Protein AF-Q2NKS6-F1 (afdb_monomer)

Radius of gyration: 13.0 Å; Cα contacts (8 Å, |Δi|>4): 87; chains: 1; bounding box: 34×20×34 Å

Structure (mmCIF, N/CA/C/O backbone):
data_AF-Q2NKS6-F1
#
_entry.id   AF-Q2NKS6-F1
#
loop_
_atom_site.group_PDB
_atom_site.id
_atom_site.type_symbol
_atom_site.label_atom_id
_atom_site.label_alt_id
_atom_site.label_comp_id
_atom_site.label_asym_id
_atom_site.label_entity_id
_atom_site.label_seq_id
_atom_site.pdbx_PDB_ins_code
_atom_site.Cartn_x
_atom_site.Cartn_y
_atom_site.Cartn_z
_atom_site.occupancy
_atom_site.B_iso_or_equiv
_atom_site.auth_seq_id
_atom_site.auth_comp_id
_atom_site.auth_asym_id
_atom_site.auth_atom_id
_atom_site.pdbx_PDB_model_num
ATOM 1 N N . MET A 1 1 ? 18.362 1.677 9.895 1.00 57.72 1 MET A N 1
ATOM 2 C CA . MET A 1 1 ? 17.612 1.342 8.668 1.00 57.72 1 MET A CA 1
ATOM 3 C C . MET A 1 1 ? 17.007 -0.042 8.801 1.00 57.72 1 MET A C 1
ATOM 5 O O . MET A 1 1 ? 17.751 -1.017 8.896 1.00 57.72 1 MET A O 1
ATOM 9 N N . ARG A 1 2 ? 15.677 -0.126 8.838 1.00 73.81 2 ARG A N 1
ATOM 10 C CA . ARG A 1 2 ? 14.955 -1.399 8.833 1.00 73.81 2 ARG A CA 1
ATOM 11 C C . ARG A 1 2 ? 15.113 -2.077 7.468 1.00 73.81 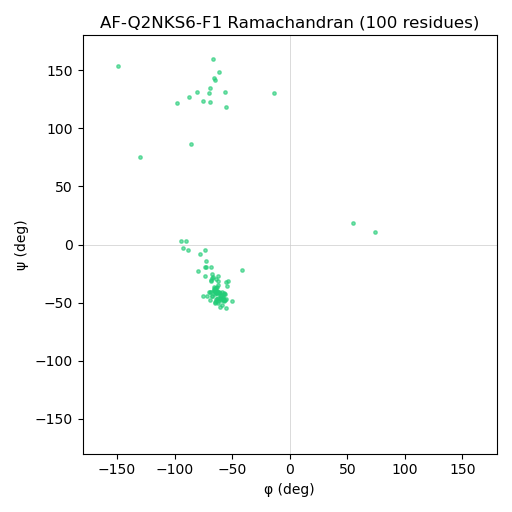2 ARG A C 1
ATOM 13 O O . ARG A 1 2 ? 15.015 -1.427 6.431 1.00 73.81 2 ARG A O 1
ATOM 20 N N . SER A 1 3 ? 15.407 -3.375 7.463 1.00 80.44 3 SER A N 1
ATOM 21 C CA . SER A 1 3 ? 15.379 -4.176 6.236 1.00 80.44 3 SER A CA 1
ATOM 22 C C . SER A 1 3 ? 13.934 -4.566 5.931 1.00 80.44 3 SER A C 1
ATOM 24 O O . SER A 1 3 ? 13.245 -5.075 6.812 1.00 80.44 3 SER A O 1
ATOM 26 N N . PHE A 1 4 ? 13.491 -4.364 4.690 1.00 85.31 4 PHE A N 1
ATOM 27 C CA . PHE A 1 4 ? 12.158 -4.772 4.226 1.00 85.31 4 PHE A CA 1
ATOM 28 C C . PHE A 1 4 ? 12.124 -6.204 3.673 1.00 85.31 4 PHE A C 1
ATOM 30 O O . PHE A 1 4 ? 11.064 -6.741 3.349 1.00 85.31 4 PHE A O 1
ATOM 37 N N . ARG A 1 5 ? 13.284 -6.863 3.589 1.00 83.00 5 ARG A N 1
ATOM 38 C CA . ARG A 1 5 ? 13.396 -8.221 3.059 1.00 83.00 5 ARG A CA 1
ATOM 39 C C . ARG A 1 5 ? 12.751 -9.231 4.007 1.00 83.00 5 ARG A C 1
ATOM 41 O O . ARG A 1 5 ? 13.176 -9.364 5.149 1.00 83.00 5 ARG A O 1
ATOM 48 N N . GLY A 1 6 ? 11.775 -9.985 3.500 1.00 83.88 6 GLY A N 1
ATOM 49 C CA . GLY A 1 6 ? 11.107 -11.053 4.253 1.00 83.88 6 GLY A CA 1
ATOM 50 C C . GLY A 1 6 ? 10.125 -10.559 5.320 1.00 83.88 6 GLY A C 1
ATOM 51 O O . GLY A 1 6 ? 9.671 -11.357 6.135 1.00 83.88 6 GLY A O 1
ATOM 52 N N . VAL A 1 7 ? 9.788 -9.266 5.326 1.00 90.75 7 VAL A N 1
ATOM 53 C CA . VAL A 1 7 ? 8.805 -8.708 6.259 1.00 90.75 7 VAL A CA 1
ATOM 54 C C . VAL A 1 7 ? 7.405 -9.212 5.905 1.00 90.75 7 VAL A C 1
ATOM 56 O O . VAL A 1 7 ? 6.965 -9.118 4.759 1.00 90.75 7 VAL A O 1
ATOM 59 N N . ASN A 1 8 ? 6.679 -9.721 6.902 1.00 92.81 8 ASN A N 1
ATOM 60 C CA . ASN A 1 8 ? 5.266 -10.056 6.758 1.00 92.81 8 ASN A CA 1
ATOM 61 C C . ASN A 1 8 ? 4.406 -8.809 7.014 1.00 92.81 8 ASN A C 1
ATOM 63 O O . ASN A 1 8 ? 3.952 -8.568 8.134 1.00 92.81 8 ASN A O 1
ATOM 67 N N . PHE A 1 9 ? 4.189 -8.011 5.967 1.00 93.06 9 PHE A N 1
ATOM 68 C CA . PHE A 1 9 ? 3.373 -6.796 6.059 1.00 93.06 9 PHE A CA 1
ATOM 69 C C . PHE A 1 9 ? 1.918 -7.078 6.443 1.00 93.06 9 PHE A C 1
ATOM 71 O O . PHE A 1 9 ? 1.293 -6.234 7.070 1.00 93.06 9 PHE A O 1
ATOM 78 N N . GLY A 1 10 ? 1.378 -8.261 6.132 1.00 91.12 10 GLY A N 1
ATOM 79 C CA . GLY A 1 10 ? 0.012 -8.622 6.516 1.00 91.12 10 GLY A CA 1
ATOM 80 C C . GLY A 1 10 ? -0.175 -8.608 8.033 1.00 91.12 10 GLY A C 1
ATOM 81 O O . GLY A 1 10 ? -1.123 -8.009 8.530 1.00 91.12 10 GLY A O 1
ATOM 82 N N . THR A 1 11 ? 0.757 -9.207 8.777 1.00 91.56 11 THR A N 1
ATOM 83 C CA . THR A 1 11 ? 0.739 -9.170 10.246 1.00 91.56 11 THR A CA 1
ATOM 84 C C . THR A 1 11 ? 1.112 -7.789 10.775 1.00 91.56 11 THR A C 1
ATOM 86 O O . THR A 1 11 ? 0.420 -7.275 11.647 1.00 91.56 11 THR A O 1
ATOM 89 N N . LE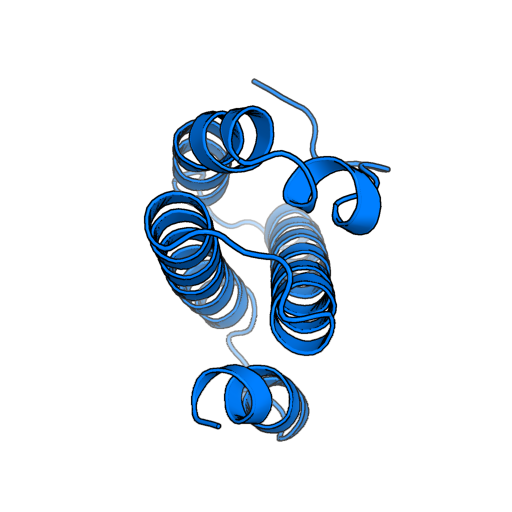U A 1 12 ? 2.152 -7.164 10.222 1.00 92.44 12 LEU A N 1
ATOM 90 C CA . LEU A 1 12 ? 2.645 -5.870 10.700 1.00 92.44 12 LEU A CA 1
ATOM 91 C C . LEU A 1 12 ? 1.565 -4.781 10.612 1.00 92.44 12 LEU A C 1
ATOM 93 O O . LEU A 1 12 ? 1.275 -4.082 11.578 1.00 92.44 12 LEU A O 1
ATOM 97 N N . LEU A 1 13 ? 0.888 -4.694 9.466 1.00 92.88 13 LEU A N 1
ATOM 98 C CA . LEU A 1 13 ? -0.145 -3.688 9.229 1.00 92.88 13 LEU A CA 1
ATOM 99 C C . LEU A 1 13 ? -1.454 -3.964 9.978 1.00 92.88 13 LEU A C 1
ATOM 101 O O . LEU A 1 13 ? -2.353 -3.132 9.938 1.00 92.88 13 LEU A O 1
ATOM 105 N N . SER A 1 14 ? -1.583 -5.095 10.678 1.00 91.00 14 SER A N 1
ATOM 106 C CA . SER A 1 14 ? -2.723 -5.327 11.575 1.00 91.00 14 SER A CA 1
ATOM 107 C C . SER A 1 14 ? -2.630 -4.512 12.871 1.00 91.00 14 SER A C 1
ATOM 109 O O . SER A 1 14 ? -3.643 -4.279 13.526 1.00 91.00 14 SER A O 1
ATOM 111 N N . SER A 1 15 ? -1.429 -4.038 13.226 1.00 91.38 15 SER A N 1
ATOM 112 C CA . SER A 1 15 ? -1.194 -3.197 14.396 1.00 91.38 1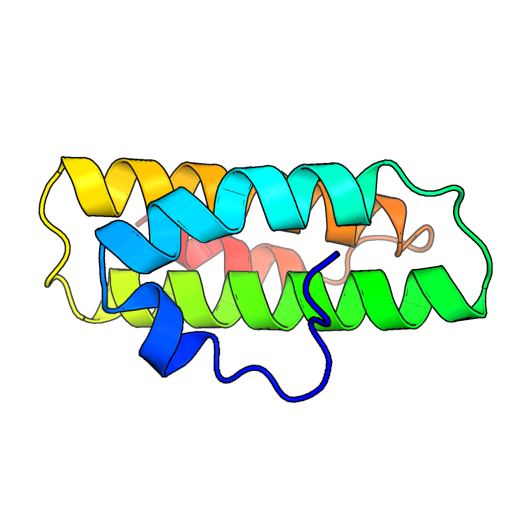5 SER A CA 1
ATOM 113 C C . SER A 1 15 ? -1.138 -1.718 13.993 1.00 91.38 15 SER A C 1
ATOM 115 O O . SER A 1 15 ? -0.265 -1.339 13.205 1.00 91.38 15 SER A O 1
ATOM 117 N N . PRO A 1 16 ? -1.996 -0.843 14.556 1.00 90.25 16 PRO A N 1
ATOM 118 C CA . PRO A 1 16 ? -1.948 0.594 14.281 1.00 90.25 16 PRO A CA 1
ATOM 119 C C . PRO A 1 16 ? -0.580 1.204 14.591 1.00 90.25 16 PRO A C 1
ATOM 121 O O . PRO A 1 16 ? -0.041 1.961 13.793 1.00 90.25 16 PRO A O 1
ATOM 124 N N . LYS A 1 17 ? 0.019 0.805 15.718 1.00 91.75 17 LYS A N 1
ATOM 125 C CA . LYS A 1 17 ? 1.330 1.296 16.146 1.00 91.75 17 LYS A CA 1
ATOM 126 C C . LYS A 1 17 ? 2.431 0.909 15.158 1.00 91.75 17 LYS A C 1
ATOM 128 O O . LYS A 1 17 ? 3.225 1.753 14.765 1.00 91.75 17 LYS A O 1
ATOM 133 N N . GLU A 1 18 ? 2.469 -0.354 14.734 1.00 93.06 18 GLU A N 1
ATOM 134 C CA . GLU A 1 18 ? 3.496 -0.809 13.787 1.00 93.06 18 GLU A CA 1
ATOM 135 C C . GLU A 1 18 ? 3.301 -0.196 12.395 1.00 93.06 18 GLU A C 1
ATOM 137 O O . GLU A 1 18 ? 4.277 0.066 11.698 1.00 93.06 18 GLU A O 1
ATOM 142 N N . THR A 1 19 ? 2.049 0.070 12.012 1.00 93.00 19 THR A N 1
ATOM 143 C CA . THR A 1 19 ? 1.692 0.789 10.780 1.00 93.00 19 THR A CA 1
ATOM 144 C C . THR A 1 19 ? 2.251 2.217 10.805 1.00 93.00 19 THR A C 1
ATOM 146 O O . THR A 1 19 ? 2.904 2.638 9.853 1.00 93.00 19 THR A O 1
ATOM 149 N N . GLU A 1 20 ? 2.047 2.946 11.906 1.00 92.94 20 GLU A N 1
ATOM 150 C CA . GLU A 1 20 ? 2.571 4.306 12.098 1.00 92.94 20 GLU A CA 1
ATOM 151 C C . GLU A 1 20 ? 4.109 4.336 12.114 1.00 92.94 20 GLU A C 1
ATOM 153 O O . GLU A 1 20 ? 4.720 5.194 11.479 1.00 92.94 20 GLU A O 1
ATOM 158 N N . GLU A 1 21 ? 4.750 3.372 12.781 1.00 93.88 21 GLU A N 1
ATOM 159 C CA . GLU A 1 21 ? 6.215 3.259 12.832 1.00 93.88 21 GLU A CA 1
ATOM 160 C C . GLU A 1 21 ? 6.836 2.905 11.468 1.00 93.88 21 GLU A C 1
ATOM 162 O O . GLU A 1 21 ? 7.985 3.261 11.206 1.00 93.88 21 GLU A O 1
ATOM 167 N N . LEU A 1 22 ? 6.089 2.249 10.573 1.00 94.44 22 LEU A N 1
ATOM 168 C CA . LEU A 1 22 ? 6.569 1.892 9.235 1.00 94.44 22 LEU A CA 1
ATOM 169 C C . LEU A 1 22 ? 6.663 3.097 8.286 1.00 94.44 22 LEU A C 1
ATOM 171 O O . LEU A 1 22 ? 7.465 3.077 7.353 1.00 94.44 22 LEU A O 1
ATOM 175 N N . LEU A 1 23 ? 5.856 4.142 8.497 1.00 93.19 23 LEU A N 1
ATOM 176 C CA . LEU A 1 23 ? 5.819 5.330 7.636 1.00 93.19 23 LEU A CA 1
ATOM 177 C C . LEU A 1 23 ? 7.192 6.004 7.455 1.00 93.19 23 LEU A C 1
ATOM 179 O O . LEU A 1 23 ? 7.608 6.183 6.305 1.00 93.19 23 LEU A O 1
ATOM 183 N N . PRO A 1 24 ? 7.918 6.390 8.525 1.00 93.38 24 PRO A N 1
ATOM 184 C CA . PRO A 1 24 ? 9.237 6.999 8.376 1.00 93.38 24 PRO A CA 1
ATOM 185 C C . PRO A 1 24 ? 10.254 6.036 7.748 1.00 93.38 24 PRO A C 1
ATOM 187 O O . PRO A 1 24 ? 11.031 6.466 6.895 1.00 93.38 24 PRO A O 1
ATOM 190 N N . ASP A 1 25 ? 10.202 4.743 8.091 1.00 93.00 25 ASP A N 1
ATOM 191 C CA . ASP A 1 25 ? 11.081 3.718 7.512 1.00 93.00 25 ASP A CA 1
ATOM 192 C C . ASP A 1 25 ? 10.884 3.608 5.989 1.00 93.00 25 ASP A C 1
ATOM 194 O O . ASP A 1 25 ? 11.853 3.519 5.230 1.00 93.00 25 ASP A O 1
ATOM 198 N N . LEU A 1 26 ? 9.626 3.616 5.526 1.00 93.06 26 LEU A N 1
ATOM 199 C CA . LEU A 1 26 ? 9.296 3.548 4.104 1.00 93.06 26 LEU A CA 1
ATOM 200 C C . LEU A 1 26 ? 9.735 4.823 3.377 1.00 93.06 26 LEU A C 1
ATOM 202 O O . LEU A 1 26 ? 10.344 4.733 2.312 1.00 93.06 26 LEU A O 1
ATOM 206 N N . LYS A 1 27 ? 9.484 6.003 3.959 1.00 92.25 27 LYS A N 1
ATOM 207 C CA . LYS A 1 27 ? 9.933 7.288 3.394 1.00 92.25 27 LYS A CA 1
ATOM 208 C C . LYS A 1 27 ? 11.453 7.299 3.207 1.00 92.25 27 LYS A C 1
ATOM 210 O O . LYS A 1 27 ? 11.924 7.588 2.111 1.00 92.25 27 LYS A O 1
ATOM 215 N N . GLU A 1 28 ? 12.221 6.913 4.227 1.00 91.06 28 GLU A N 1
ATOM 216 C CA . GLU A 1 28 ? 13.688 6.834 4.145 1.00 91.06 28 GLU A CA 1
ATOM 217 C C . GLU A 1 28 ? 14.164 5.798 3.112 1.00 91.06 28 GLU A C 1
ATOM 219 O O . GLU A 1 28 ? 15.157 5.992 2.408 1.00 91.06 28 GLU A O 1
ATOM 224 N N . PHE A 1 29 ? 13.460 4.676 2.985 1.00 89.81 29 PHE A N 1
ATOM 225 C CA . PHE A 1 29 ? 13.780 3.671 1.978 1.00 89.81 29 PHE A CA 1
ATOM 226 C C . PHE A 1 29 ? 13.573 4.181 0.545 1.00 89.81 29 PHE A C 1
ATOM 228 O O . PHE A 1 29 ? 14.392 3.887 -0.330 1.00 89.81 29 PHE A O 1
ATOM 235 N N . LEU A 1 30 ? 12.525 4.974 0.309 1.00 88.88 30 LEU A N 1
ATOM 236 C CA . LEU A 1 30 ? 12.172 5.501 -1.012 1.00 88.88 30 LEU A CA 1
ATOM 237 C C . LEU A 1 30 ? 13.005 6.719 -1.447 1.00 88.88 30 LEU A C 1
ATOM 239 O O . LEU A 1 30 ? 13.142 6.946 -2.653 1.00 88.88 30 LEU A O 1
ATOM 243 N N . THR A 1 31 ? 13.596 7.478 -0.520 1.00 87.12 31 THR A N 1
ATOM 244 C CA . THR A 1 31 ? 14.465 8.629 -0.850 1.00 87.12 31 THR A CA 1
ATOM 245 C C . THR A 1 31 ? 15.829 8.223 -1.409 1.00 87.12 31 THR A C 1
ATOM 247 O O . THR A 1 31 ? 16.532 9.049 -1.991 1.00 87.12 31 THR A O 1
ATOM 250 N N . LYS A 1 32 ? 16.219 6.951 -1.279 1.00 79.88 32 LYS A N 1
ATOM 251 C CA . LYS A 1 32 ? 17.487 6.449 -1.820 1.00 79.88 32 LYS A CA 1
ATOM 252 C C . LYS A 1 32 ? 17.505 6.509 -3.345 1.00 79.88 32 LYS A C 1
ATOM 254 O O . LYS A 1 32 ? 16.509 6.203 -4.005 1.00 79.88 32 LYS A O 1
ATOM 259 N N . LEU A 1 33 ? 18.672 6.856 -3.894 1.00 68.75 33 LEU A N 1
ATOM 260 C CA . LEU A 1 33 ? 18.870 6.951 -5.337 1.00 68.75 33 LEU A CA 1
ATOM 261 C C . LEU A 1 33 ? 18.502 5.627 -6.037 1.00 68.75 33 LEU A C 1
ATOM 263 O O . LEU A 1 33 ? 18.929 4.550 -5.596 1.00 68.75 33 LEU A O 1
ATOM 267 N N . PRO A 1 34 ? 17.703 5.694 -7.114 1.00 66.94 34 PRO A N 1
ATOM 268 C CA . PRO A 1 34 ? 17.334 4.523 -7.891 1.00 66.94 34 PRO A CA 1
ATOM 269 C C . PRO A 1 34 ? 18.560 3.923 -8.591 1.00 66.94 34 PRO A C 1
ATOM 271 O O . PRO A 1 34 ? 19.473 4.618 -9.035 1.00 66.94 34 PRO A O 1
ATOM 274 N N . SER A 1 35 ? 18.583 2.600 -8.659 1.00 69.88 35 SER A N 1
ATOM 275 C CA . SER A 1 35 ? 19.547 1.772 -9.383 1.00 69.88 35 SER A CA 1
ATOM 276 C C . SER A 1 35 ? 18.804 0.512 -9.815 1.00 69.88 35 SER A C 1
ATOM 278 O O . SER A 1 35 ? 17.897 0.075 -9.112 1.00 69.88 35 SER A O 1
ATOM 280 N N . CYS A 1 36 ? 19.210 -0.156 -10.895 1.00 63.66 36 CYS A N 1
ATOM 281 C CA . CYS A 1 36 ? 18.407 -1.257 -11.445 1.00 63.66 36 CYS A CA 1
ATOM 282 C C . CYS A 1 36 ? 18.087 -2.382 -10.437 1.00 63.66 36 CYS A C 1
ATOM 284 O O . CYS A 1 36 ? 17.017 -2.986 -10.504 1.00 63.66 36 CYS A O 1
ATOM 286 N N . ARG A 1 37 ? 18.988 -2.669 -9.481 1.00 69.62 37 ARG A N 1
ATOM 287 C CA . ARG A 1 37 ? 18.715 -3.642 -8.405 1.00 69.62 37 ARG A CA 1
ATOM 288 C C . ARG A 1 37 ? 17.780 -3.065 -7.341 1.00 69.62 37 ARG A C 1
ATOM 290 O O . ARG A 1 37 ? 16.834 -3.752 -6.956 1.00 69.62 37 ARG A O 1
ATOM 297 N N . SER A 1 38 ? 18.008 -1.825 -6.904 1.00 77.94 38 SER A N 1
ATOM 298 C CA . SER A 1 38 ? 17.147 -1.174 -5.910 1.00 77.94 38 SER A CA 1
ATOM 299 C C . SER A 1 38 ? 15.743 -0.892 -6.446 1.00 77.94 38 SER A C 1
ATOM 301 O O . SER A 1 38 ? 14.799 -0.971 -5.674 1.00 77.94 38 SER A O 1
ATOM 303 N N . ASP A 1 39 ? 15.562 -0.689 -7.752 1.00 84.69 39 ASP A N 1
ATOM 304 C CA . ASP A 1 39 ? 14.241 -0.515 -8.369 1.00 84.69 39 ASP A CA 1
ATOM 305 C C . ASP A 1 39 ? 13.395 -1.788 -8.256 1.00 84.69 39 ASP A C 1
ATOM 307 O O . ASP A 1 39 ? 12.210 -1.737 -7.928 1.00 84.69 39 ASP A O 1
ATOM 311 N N . SER A 1 40 ? 14.007 -2.960 -8.457 1.00 86.19 40 SER A N 1
ATOM 312 C CA . SER A 1 40 ? 13.302 -4.237 -8.304 1.00 86.19 40 SER A CA 1
ATOM 313 C C . SER A 1 40 ? 12.851 -4.489 -6.860 1.00 86.19 40 SER A C 1
ATOM 315 O O . SER A 1 40 ? 11.707 -4.892 -6.643 1.00 86.19 40 SER A O 1
ATOM 317 N N . GLU A 1 41 ? 13.715 -4.195 -5.884 1.00 88.56 41 GLU A N 1
ATOM 318 C CA . GLU A 1 41 ? 13.437 -4.356 -4.453 1.00 88.56 41 GLU A CA 1
ATOM 319 C C . GLU A 1 41 ? 12.409 -3.330 -3.962 1.00 88.56 41 GLU A C 1
ATOM 321 O O . GLU A 1 41 ? 11.485 -3.688 -3.229 1.00 88.56 41 GLU A O 1
ATOM 326 N N . ARG A 1 42 ? 12.507 -2.076 -4.423 1.00 90.19 42 ARG A N 1
ATOM 327 C CA . ARG A 1 42 ? 11.514 -1.025 -4.167 1.00 90.19 42 ARG A CA 1
ATOM 328 C C . ARG A 1 42 ? 10.145 -1.430 -4.679 1.00 90.19 42 ARG A C 1
ATOM 330 O O . ARG A 1 42 ? 9.197 -1.458 -3.903 1.00 90.19 42 ARG A O 1
ATOM 337 N N . ARG A 1 43 ? 10.055 -1.839 -5.946 1.00 90.38 43 ARG A N 1
ATOM 338 C CA . ARG A 1 43 ? 8.797 -2.281 -6.556 1.00 90.38 43 ARG A CA 1
ATOM 339 C C . ARG A 1 43 ? 8.171 -3.451 -5.797 1.00 90.38 43 ARG A C 1
ATOM 341 O O . ARG A 1 43 ? 6.977 -3.418 -5.528 1.00 90.38 43 ARG A O 1
ATOM 348 N N . GLN A 1 44 ? 8.958 -4.466 -5.433 1.00 90.94 44 GLN A N 1
ATOM 349 C CA . GLN A 1 44 ? 8.466 -5.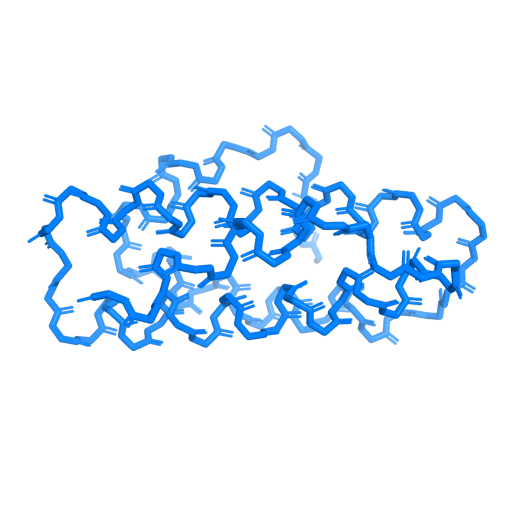621 -4.669 1.00 90.94 44 GLN A CA 1
ATOM 350 C C . GLN A 1 44 ? 7.981 -5.230 -3.269 1.00 90.94 44 GLN A C 1
ATOM 352 O O . GLN A 1 44 ? 6.940 -5.707 -2.826 1.00 90.94 44 GLN A O 1
ATOM 357 N N . THR A 1 45 ? 8.716 -4.352 -2.586 1.00 93.44 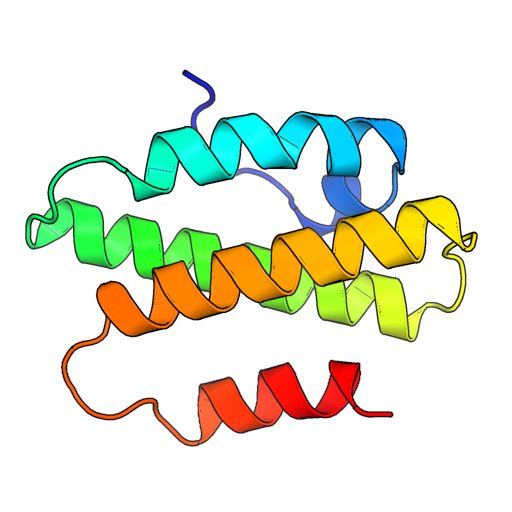45 THR A N 1
ATOM 358 C CA . THR A 1 45 ? 8.359 -3.864 -1.248 1.00 93.44 45 THR A CA 1
ATOM 359 C C . THR A 1 45 ? 7.060 -3.066 -1.293 1.00 93.44 45 THR A C 1
ATOM 361 O O . THR A 1 45 ? 6.129 -3.356 -0.546 1.00 93.44 45 THR A O 1
ATOM 364 N N . CYS A 1 46 ? 6.963 -2.111 -2.219 1.00 93.81 46 CYS A N 1
ATOM 365 C CA . CYS A 1 46 ? 5.764 -1.315 -2.435 1.00 93.81 46 CYS A CA 1
ATOM 366 C C . CYS A 1 46 ? 4.552 -2.185 -2.798 1.00 93.81 46 CYS A C 1
ATOM 368 O O . CYS A 1 46 ? 3.484 -2.005 -2.221 1.00 93.81 46 CYS A O 1
ATOM 370 N N . ASP A 1 47 ? 4.717 -3.167 -3.691 1.00 92.81 47 ASP A N 1
ATOM 371 C CA . ASP A 1 47 ? 3.654 -4.118 -4.045 1.00 92.81 47 ASP A CA 1
ATOM 372 C C . ASP A 1 47 ? 3.141 -4.894 -2.826 1.00 92.81 47 ASP A C 1
ATOM 374 O O . ASP A 1 47 ? 1.933 -5.005 -2.604 1.00 92.81 47 ASP A O 1
ATOM 378 N N . ALA A 1 48 ? 4.061 -5.408 -2.006 1.00 94.81 48 ALA A N 1
ATOM 379 C CA . ALA A 1 48 ? 3.718 -6.168 -0.813 1.00 94.81 48 ALA A CA 1
ATOM 380 C C . ALA A 1 48 ? 2.968 -5.310 0.220 1.00 94.81 48 ALA A C 1
ATOM 382 O O . ALA A 1 48 ? 1.980 -5.776 0.790 1.00 94.81 48 ALA A O 1
ATOM 383 N N . ILE A 1 49 ? 3.391 -4.056 0.416 1.00 95.44 49 ILE A N 1
ATOM 384 C CA . ILE A 1 49 ? 2.712 -3.094 1.297 1.00 95.44 49 ILE A CA 1
ATOM 385 C C . ILE A 1 49 ? 1.309 -2.785 0.771 1.00 95.44 49 ILE A C 1
ATOM 387 O O . ILE A 1 49 ? 0.348 -2.906 1.526 1.00 95.44 49 ILE A O 1
ATOM 391 N N . LEU A 1 50 ? 1.158 -2.475 -0.521 1.00 94.62 50 LEU A N 1
ATOM 392 C CA . LEU A 1 50 ? -0.146 -2.183 -1.125 1.00 94.62 50 LEU A CA 1
ATOM 393 C C . LEU A 1 50 ? -1.134 -3.347 -0.959 1.00 94.62 50 LEU A C 1
ATOM 395 O O . LEU A 1 50 ? -2.287 -3.148 -0.570 1.00 94.62 50 LEU A O 1
ATOM 399 N N . ARG A 1 51 ? -0.682 -4.582 -1.211 1.00 93.31 51 ARG A N 1
ATOM 400 C CA . ARG A 1 51 ? -1.503 -5.785 -1.005 1.00 93.31 51 ARG A CA 1
ATOM 401 C C . ARG A 1 51 ? -1.885 -5.979 0.462 1.00 93.31 51 ARG A C 1
ATOM 403 O O . ARG A 1 51 ? -3.017 -6.370 0.735 1.00 93.31 51 ARG A O 1
ATOM 410 N N . ALA A 1 52 ? -0.971 -5.717 1.392 1.00 94.19 52 ALA A N 1
ATOM 411 C CA . ALA A 1 52 ? -1.244 -5.846 2.817 1.00 94.19 52 ALA A CA 1
ATOM 412 C C . ALA A 1 52 ? -2.220 -4.763 3.312 1.00 94.19 52 ALA A C 1
ATOM 414 O O . ALA A 1 52 ? -3.161 -5.094 4.031 1.00 94.19 52 ALA A O 1
ATOM 415 N N . CYS A 1 53 ? -2.088 -3.512 2.856 1.00 92.31 53 CYS A N 1
ATOM 416 C CA . CYS A 1 53 ? -3.080 -2.465 3.110 1.00 92.31 53 CYS A CA 1
ATOM 417 C C . CYS A 1 53 ? -4.472 -2.899 2.626 1.00 92.31 53 CYS A C 1
ATOM 419 O O . CYS A 1 53 ? -5.428 -2.857 3.395 1.00 92.31 53 CYS A O 1
ATOM 421 N N . ASN A 1 54 ? -4.579 -3.422 1.399 1.00 91.06 54 ASN A N 1
ATOM 422 C CA . ASN A 1 54 ? -5.839 -3.948 0.865 1.00 91.06 54 ASN A CA 1
ATOM 423 C C . ASN A 1 54 ? -6.450 -5.057 1.721 1.00 91.06 54 ASN A C 1
ATOM 425 O O . ASN A 1 54 ? -7.662 -5.072 1.938 1.00 91.06 54 ASN A O 1
ATOM 429 N N . GLN A 1 55 ? -5.628 -5.990 2.207 1.00 89.88 55 GLN A N 1
ATOM 430 C CA . GLN A 1 55 ? -6.091 -7.042 3.110 1.00 89.88 55 GLN A CA 1
ATOM 431 C C . GLN A 1 55 ? -6.668 -6.443 4.395 1.00 89.88 55 GLN A C 1
ATOM 433 O O . GLN A 1 55 ? -7.770 -6.815 4.783 1.00 89.88 55 GLN A O 1
ATOM 438 N N . GLN A 1 56 ? -5.976 -5.487 5.019 1.00 89.00 56 GLN A N 1
ATOM 439 C CA . GLN A 1 56 ? -6.447 -4.862 6.260 1.00 89.00 56 GLN A CA 1
ATOM 440 C C . GLN A 1 56 ? -7.742 -4.062 6.061 1.00 89.00 56 GLN A C 1
ATOM 442 O O . GLN A 1 56 ? -8.663 -4.167 6.873 1.00 89.00 56 GLN A O 1
ATOM 447 N N . LEU A 1 57 ? -7.864 -3.336 4.946 1.00 86.56 57 LEU A N 1
ATOM 448 C CA . LEU A 1 57 ? -9.088 -2.611 4.591 1.00 86.56 57 LEU A CA 1
ATOM 449 C C . LEU A 1 57 ? -10.275 -3.554 4.362 1.00 86.56 57 LEU A C 1
ATOM 451 O O . LEU A 1 57 ? -11.380 -3.290 4.839 1.00 86.56 57 LEU A O 1
ATOM 455 N N . ALA A 1 58 ? -10.050 -4.689 3.696 1.00 84.75 58 ALA A N 1
ATOM 456 C CA . ALA A 1 58 ? -11.092 -5.682 3.446 1.00 84.75 58 ALA A CA 1
ATOM 457 C C . ALA A 1 58 ? -11.633 -6.320 4.737 1.00 84.75 58 ALA A C 1
ATOM 459 O O . ALA A 1 58 ? -12.804 -6.701 4.790 1.00 84.75 58 ALA A O 1
ATOM 460 N N . VAL A 1 59 ? -10.809 -6.414 5.786 1.00 82.38 59 VAL A N 1
ATOM 461 C CA . VAL A 1 59 ? -11.190 -7.025 7.068 1.00 82.38 59 VAL A CA 1
ATOM 462 C C . VAL A 1 59 ? -12.066 -6.068 7.912 1.00 82.38 59 VAL A C 1
ATOM 464 O O . VAL A 1 59 ? -12.672 -6.501 8.885 1.00 82.38 59 VAL A O 1
ATOM 467 N N . LYS A 1 60 ? -12.239 -4.792 7.514 1.00 68.19 60 LYS A N 1
ATOM 468 C CA . LYS A 1 60 ? -13.089 -3.769 8.180 1.00 68.19 60 LYS A CA 1
ATOM 469 C C . LYS A 1 60 ? -12.788 -3.527 9.673 1.00 68.19 60 LYS A C 1
ATOM 471 O O . LYS A 1 60 ? -13.615 -2.959 10.381 1.00 68.19 60 LYS A O 1
ATOM 476 N N . LEU A 1 61 ? -11.614 -3.934 10.159 1.00 64.25 61 LEU A N 1
ATOM 477 C CA . LEU A 1 61 ? -11.238 -3.845 11.579 1.00 64.25 61 LEU A CA 1
ATOM 478 C C . LEU A 1 61 ? -10.485 -2.558 11.952 1.00 64.25 61 LEU A C 1
ATOM 480 O O . LEU A 1 61 ? -10.172 -2.355 13.124 1.00 64.25 61 LEU A O 1
ATOM 484 N N . ALA A 1 62 ? -10.182 -1.688 10.989 1.00 64.31 62 ALA A N 1
ATOM 485 C CA . ALA A 1 62 ? -9.377 -0.501 11.247 1.00 64.31 62 ALA A CA 1
ATOM 486 C C . ALA A 1 62 ? -10.192 0.580 11.980 1.00 64.31 62 ALA A C 1
ATOM 488 O O . ALA A 1 62 ? -11.218 1.054 11.489 1.00 64.31 62 ALA A O 1
ATOM 489 N N . CYS A 1 63 ? -9.712 1.016 13.148 1.00 82.25 63 CYS A N 1
ATOM 490 C CA . CYS A 1 63 ? -10.1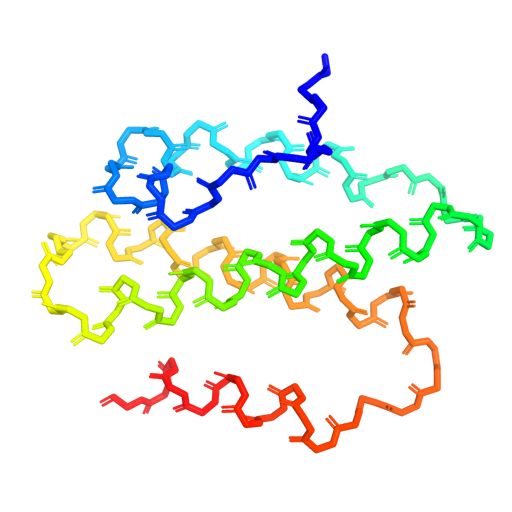95 2.255 13.756 1.00 82.25 63 CYS A CA 1
ATOM 491 C C . CYS A 1 63 ? -9.783 3.462 12.880 1.00 82.25 63 CYS A C 1
ATOM 493 O O . CYS A 1 63 ? -8.830 3.347 12.106 1.00 82.25 63 CYS A O 1
ATOM 495 N N . PRO A 1 64 ? -10.430 4.639 12.996 1.00 85.31 64 PRO A N 1
ATOM 496 C CA . PRO A 1 64 ? -10.184 5.765 12.084 1.00 85.31 64 PRO A CA 1
ATOM 497 C C . PRO A 1 64 ? -8.716 6.198 11.981 1.00 85.31 64 PRO A C 1
ATOM 499 O O . PRO A 1 64 ? -8.246 6.550 10.903 1.00 85.31 64 PRO A O 1
ATOM 502 N N . ARG A 1 65 ? -7.973 6.129 13.093 1.00 88.25 65 ARG A N 1
ATOM 503 C CA . ARG A 1 65 ? -6.537 6.434 13.112 1.00 88.25 65 ARG A CA 1
ATOM 504 C C . ARG A 1 65 ? -5.740 5.429 12.283 1.00 88.25 65 ARG A C 1
ATOM 506 O O . ARG A 1 65 ? -4.969 5.829 11.421 1.00 88.25 65 ARG A O 1
ATOM 513 N N . HIS A 1 66 ? -5.970 4.139 12.521 1.00 90.25 66 HIS A N 1
ATOM 514 C CA . HIS A 1 66 ? -5.299 3.058 11.801 1.00 90.25 66 HIS A CA 1
ATOM 515 C C . HIS A 1 66 ? -5.606 3.106 10.305 1.00 90.25 66 HIS A C 1
ATOM 517 O O . HIS A 1 66 ? -4.700 2.955 9.492 1.00 90.25 66 HIS A O 1
ATOM 523 N N . LEU A 1 67 ? -6.860 3.398 9.948 1.00 90.06 67 LEU A N 1
ATOM 524 C CA . LEU A 1 67 ? -7.269 3.623 8.565 1.00 90.06 67 LEU A CA 1
ATOM 525 C C . LEU A 1 67 ? -6.461 4.755 7.918 1.00 90.06 67 LEU A C 1
ATOM 527 O O . LEU A 1 67 ? -5.930 4.565 6.829 1.00 90.06 67 LEU A O 1
ATOM 531 N N . GLY A 1 68 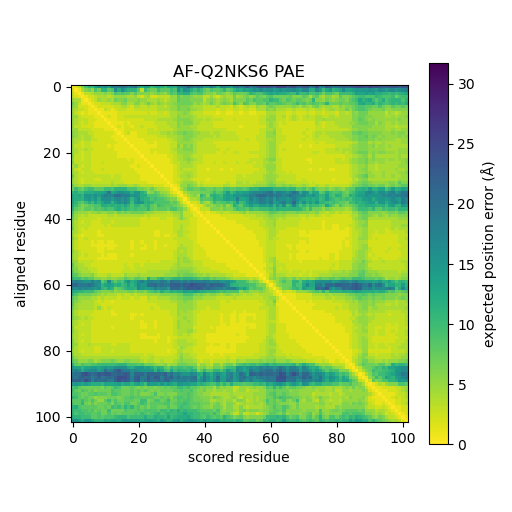? -6.320 5.898 8.597 1.00 90.69 68 GLY A N 1
ATOM 532 C CA . GLY A 1 68 ? -5.498 7.010 8.114 1.00 90.69 68 GLY A CA 1
ATOM 533 C C . GLY A 1 68 ? -4.056 6.590 7.816 1.00 90.69 68 GLY A C 1
ATOM 534 O O . GLY A 1 68 ? -3.553 6.855 6.728 1.00 90.69 68 GLY A O 1
ATOM 535 N N . SER A 1 69 ? -3.423 5.852 8.731 1.00 92.94 69 SER A N 1
ATOM 536 C CA . SER A 1 69 ? -2.053 5.354 8.541 1.00 92.94 69 SER A CA 1
ATOM 537 C C . SER A 1 69 ? -1.931 4.343 7.394 1.00 92.94 69 SER A C 1
ATOM 539 O O . SER A 1 69 ? -0.943 4.363 6.663 1.00 92.94 69 SER A O 1
ATOM 541 N N . LEU A 1 70 ? -2.927 3.468 7.202 1.00 92.44 70 LEU A N 1
ATOM 542 C CA . LEU A 1 70 ? -2.962 2.518 6.080 1.00 92.44 70 LEU A CA 1
ATOM 543 C C . LEU A 1 70 ? -3.089 3.231 4.728 1.00 92.44 70 LEU A C 1
ATOM 545 O O . LEU A 1 70 ? -2.455 2.809 3.760 1.00 92.44 70 LEU A O 1
ATOM 549 N N . LEU A 1 71 ? -3.891 4.299 4.664 1.00 91.94 71 LEU A N 1
ATOM 550 C CA . LEU A 1 71 ? -4.042 5.120 3.463 1.00 91.94 71 LEU A CA 1
ATOM 551 C C . LEU A 1 71 ? -2.756 5.890 3.144 1.00 91.94 71 LEU A C 1
ATOM 553 O O . LEU A 1 71 ? -2.309 5.846 2.002 1.00 91.94 71 LEU A O 1
ATOM 557 N N . GLU A 1 72 ? -2.113 6.502 4.143 1.00 94.00 72 GLU A N 1
ATOM 558 C CA . GLU A 1 72 ? -0.829 7.195 3.945 1.00 94.00 72 GLU A CA 1
ATOM 559 C C . GLU A 1 72 ? 0.268 6.222 3.472 1.00 94.00 72 GLU A C 1
ATOM 561 O O . GLU A 1 72 ? 1.024 6.520 2.546 1.00 94.00 72 GLU A O 1
ATOM 566 N N . LEU A 1 73 ? 0.332 5.013 4.046 1.00 94.62 73 LEU A N 1
ATOM 567 C CA . LEU A 1 73 ? 1.253 3.974 3.575 1.00 94.62 73 LEU A CA 1
ATOM 568 C C . LEU A 1 73 ? 0.959 3.540 2.141 1.00 94.62 73 LEU A C 1
ATOM 570 O O . LEU A 1 73 ? 1.893 3.312 1.372 1.00 94.62 73 LEU A O 1
ATOM 574 N N . ALA A 1 74 ? -0.317 3.392 1.786 1.00 93.94 74 ALA A N 1
ATOM 575 C CA . ALA A 1 74 ? -0.710 2.998 0.442 1.00 93.94 74 ALA A CA 1
ATOM 576 C C . ALA A 1 74 ? -0.349 4.067 -0.593 1.00 93.94 74 ALA A C 1
ATOM 578 O O . ALA A 1 74 ? 0.146 3.724 -1.665 1.00 93.94 74 ALA A O 1
ATOM 579 N N . GLU A 1 75 ? -0.533 5.345 -0.264 1.00 93.56 75 GLU A N 1
ATOM 580 C CA . GLU A 1 75 ? -0.136 6.469 -1.112 1.00 93.56 75 GLU A CA 1
ATOM 581 C C . GLU A 1 75 ? 1.379 6.461 -1.365 1.00 93.56 75 GLU A C 1
ATOM 583 O O . GLU A 1 75 ? 1.817 6.365 -2.514 1.00 93.56 75 GLU A O 1
ATOM 588 N N . LEU A 1 76 ? 2.186 6.412 -0.300 1.00 94.88 76 LEU A N 1
ATOM 589 C CA . LEU A 1 76 ? 3.650 6.361 -0.400 1.00 94.88 76 LEU A CA 1
ATOM 590 C C . LEU A 1 76 ? 4.148 5.125 -1.158 1.00 94.88 76 LEU A C 1
ATOM 592 O O . LEU A 1 76 ? 5.071 5.202 -1.973 1.00 94.88 76 LEU A O 1
ATOM 596 N N . ALA A 1 77 ? 3.548 3.962 -0.899 1.00 94.19 77 ALA A N 1
ATOM 597 C CA . ALA A 1 77 ? 3.893 2.735 -1.600 1.00 94.19 77 ALA A CA 1
ATOM 598 C C . ALA A 1 77 ? 3.518 2.815 -3.087 1.00 94.19 77 ALA A C 1
ATOM 600 O O . ALA A 1 77 ? 4.277 2.330 -3.924 1.00 94.19 77 ALA A O 1
ATOM 601 N N . CYS A 1 78 ? 2.399 3.454 -3.433 1.00 91.81 78 CYS A N 1
ATOM 602 C CA . CYS A 1 78 ? 1.990 3.674 -4.817 1.00 91.81 78 CYS A CA 1
ATOM 603 C C . CYS A 1 78 ? 3.005 4.545 -5.568 1.00 91.81 78 CYS A C 1
ATOM 605 O O . CYS A 1 78 ? 3.504 4.136 -6.619 1.00 91.81 78 CYS A O 1
ATOM 607 N N . GLU A 1 79 ? 3.389 5.690 -5.000 1.00 90.12 79 GLU A N 1
ATOM 608 C CA . GLU A 1 79 ? 4.419 6.562 -5.576 1.00 90.12 79 GLU A CA 1
ATOM 609 C C . GLU A 1 79 ? 5.746 5.818 -5.754 1.00 90.12 79 GLU A C 1
ATOM 611 O O . GLU A 1 79 ? 6.338 5.822 -6.837 1.00 90.12 79 GLU A O 1
ATOM 616 N N . GLY A 1 80 ? 6.188 5.103 -4.715 1.00 91.19 80 GLY A N 1
ATOM 617 C CA . GLY A 1 80 ? 7.400 4.292 -4.762 1.00 91.19 80 GLY A CA 1
ATOM 618 C C . GLY A 1 80 ? 7.359 3.215 -5.850 1.00 91.19 80 GLY A C 1
ATOM 619 O O . GLY A 1 80 ? 8.349 3.021 -6.558 1.00 91.19 80 GLY A O 1
ATOM 620 N N . TYR A 1 81 ? 6.213 2.552 -6.027 1.00 91.00 81 TYR A N 1
ATOM 621 C CA . TYR A 1 81 ? 6.008 1.553 -7.073 1.00 91.00 81 TYR A CA 1
ATOM 622 C C . TYR A 1 81 ? 6.100 2.179 -8.469 1.00 91.00 81 TYR A C 1
ATOM 624 O O . TYR A 1 81 ? 6.787 1.638 -9.338 1.00 91.00 81 TYR A O 1
ATOM 632 N N . LEU A 1 82 ? 5.432 3.316 -8.689 1.00 87.06 82 LEU A N 1
ATOM 633 C CA . LEU A 1 82 ? 5.421 4.025 -9.972 1.00 87.06 82 LEU A CA 1
ATOM 634 C C . LEU A 1 82 ? 6.822 4.501 -10.362 1.00 87.06 82 LEU A C 1
ATOM 636 O O . LEU A 1 82 ? 7.268 4.247 -11.480 1.00 87.06 82 LEU A O 1
ATOM 640 N N . MET A 1 83 ? 7.553 5.100 -9.422 1.00 86.88 83 MET A N 1
ATOM 641 C CA . MET A 1 83 ? 8.923 5.572 -9.651 1.00 86.88 83 MET A CA 1
ATOM 642 C C . MET A 1 83 ? 9.889 4.436 -10.010 1.00 86.88 83 MET A C 1
ATOM 644 O O . MET A 1 83 ? 10.822 4.636 -10.784 1.00 86.88 83 MET A O 1
ATOM 648 N N . SER A 1 84 ? 9.657 3.230 -9.487 1.00 86.50 84 SER A N 1
ATOM 649 C CA . SER A 1 84 ? 10.458 2.037 -9.787 1.00 86.50 84 SER A CA 1
ATOM 650 C C . SER A 1 84 ? 9.945 1.224 -10.985 1.00 86.50 84 SER A C 1
ATOM 652 O O . SER A 1 84 ? 10.510 0.175 -11.306 1.00 86.50 84 SER A O 1
ATOM 654 N N . THR A 1 85 ? 8.894 1.692 -11.669 1.00 79.88 85 THR A N 1
ATOM 655 C CA . THR A 1 85 ? 8.301 1.019 -12.833 1.00 79.88 85 THR A CA 1
ATOM 656 C C . THR A 1 85 ? 8.140 2.006 -14.000 1.00 79.88 85 THR A C 1
ATOM 658 O O . THR A 1 85 ? 7.033 2.444 -14.296 1.00 79.88 85 THR A O 1
ATOM 661 N N . PRO A 1 86 ? 9.236 2.363 -14.700 1.00 67.38 86 PRO A N 1
ATOM 662 C CA . PRO A 1 86 ? 9.211 3.389 -15.752 1.00 67.38 86 PRO A CA 1
ATOM 663 C C . PRO A 1 86 ? 8.417 2.979 -17.004 1.00 67.38 86 PRO A C 1
ATOM 665 O O . PRO A 1 86 ? 8.011 3.825 -17.797 1.00 67.38 86 PRO A O 1
ATOM 668 N N . GLN A 1 87 ? 8.190 1.680 -17.201 1.00 68.50 87 GLN A N 1
ATOM 669 C CA . GLN A 1 87 ? 7.303 1.159 -18.239 1.00 68.50 87 GLN A CA 1
ATOM 670 C C . GLN A 1 87 ? 5.883 1.110 -17.669 1.00 68.50 87 GLN A C 1
ATOM 672 O O . GLN A 1 87 ? 5.719 0.544 -16.59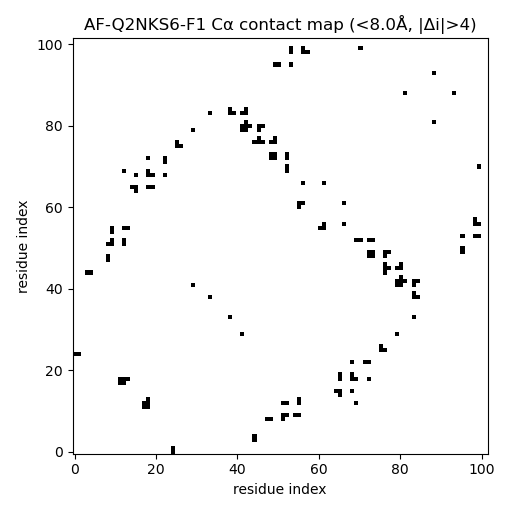2 1.00 68.50 87 GLN A O 1
ATOM 677 N N . ARG A 1 88 ? 4.915 1.717 -18.385 1.00 62.03 88 ARG A N 1
ATOM 678 C CA . ARG A 1 88 ? 3.487 1.913 -18.033 1.00 62.03 88 ARG A CA 1
ATOM 679 C C . ARG A 1 88 ? 3.000 1.077 -16.842 1.00 62.03 88 ARG A C 1
ATOM 681 O O . ARG A 1 88 ? 3.139 -0.147 -16.907 1.00 62.03 88 ARG A O 1
ATOM 688 N N . PRO A 1 89 ? 2.324 1.680 -15.842 1.00 59.78 89 PRO A N 1
ATOM 689 C CA . PRO A 1 89 ? 1.739 0.899 -14.767 1.00 59.78 89 PRO A CA 1
ATOM 690 C C . PRO A 1 89 ? 0.807 -0.147 -15.392 1.00 59.78 89 PRO A C 1
ATOM 692 O O . PRO A 1 89 ? -0.119 0.210 -16.124 1.00 59.78 89 PRO A O 1
ATOM 695 N N . PRO A 1 90 ? 1.080 -1.448 -15.206 1.00 64.12 90 PRO A N 1
ATOM 696 C CA . PRO A 1 90 ? 0.192 -2.470 -15.721 1.00 64.12 90 PRO A CA 1
ATOM 697 C C . PRO A 1 90 ? -1.177 -2.286 -15.055 1.00 64.12 90 PRO A C 1
ATOM 699 O O . PRO A 1 90 ? -1.225 -1.936 -13.877 1.00 64.12 90 PRO A O 1
ATOM 702 N N . LEU A 1 91 ? -2.270 -2.612 -15.761 1.00 72.50 91 LEU A N 1
ATOM 703 C CA . LEU A 1 91 ? -3.657 -2.710 -15.241 1.00 72.50 91 LEU A CA 1
ATOM 704 C C . LEU A 1 91 ? -3.752 -3.382 -13.852 1.00 72.50 91 LEU A C 1
ATOM 706 O O . LEU A 1 91 ? -4.707 -3.230 -13.099 1.00 72.50 91 LEU A O 1
ATOM 710 N N . TYR A 1 92 ? -2.736 -4.168 -13.516 1.00 79.44 92 TYR A N 1
ATOM 711 C CA . TYR A 1 92 ? -2.458 -4.709 -12.201 1.00 79.44 92 TYR A CA 1
ATOM 712 C C . TYR A 1 92 ? -2.460 -3.683 -11.047 1.00 79.44 92 TYR A C 1
ATOM 714 O O . TYR A 1 92 ? -3.108 -3.948 -10.037 1.00 79.44 92 TYR A O 1
ATOM 722 N N . LEU A 1 93 ? -1.776 -2.536 -11.163 1.00 80.38 93 LEU A N 1
ATOM 723 C CA . LEU A 1 93 ? -1.738 -1.547 -10.074 1.00 80.38 93 LEU A CA 1
ATOM 724 C C . LEU A 1 93 ? -3.115 -0.905 -9.883 1.00 80.38 93 LEU A C 1
ATOM 726 O O . LEU A 1 93 ? -3.585 -0.785 -8.759 1.00 80.38 93 LEU A O 1
ATOM 730 N N . GLU A 1 94 ? -3.808 -0.588 -10.975 1.00 80.69 94 GLU A N 1
ATOM 731 C CA . GLU A 1 94 ? -5.186 -0.085 -10.931 1.00 80.69 94 GLU A CA 1
ATOM 732 C C . GLU A 1 94 ? -6.122 -1.068 -10.211 1.00 80.69 94 GLU A C 1
ATOM 734 O O . GLU A 1 94 ? -6.922 -0.664 -9.368 1.00 80.69 94 GLU A O 1
ATOM 739 N N . ARG A 1 95 ? -5.972 -2.380 -10.461 1.00 82.19 95 ARG A N 1
ATOM 740 C CA . ARG A 1 95 ? -6.730 -3.427 -9.749 1.00 82.19 95 ARG A CA 1
ATOM 741 C C . ARG A 1 95 ? -6.458 -3.452 -8.248 1.00 82.19 95 ARG A C 1
ATOM 743 O O . ARG A 1 95 ? -7.366 -3.770 -7.486 1.00 82.19 95 ARG A O 1
ATOM 750 N N . ILE A 1 96 ? -5.229 -3.165 -7.828 1.00 81.12 96 ILE A N 1
ATOM 751 C CA . ILE A 1 96 ? -4.884 -3.038 -6.409 1.00 81.12 96 ILE A CA 1
ATOM 752 C C . ILE A 1 96 ? -5.538 -1.784 -5.833 1.00 81.12 96 ILE A C 1
ATOM 754 O O . ILE A 1 96 ? -6.175 -1.861 -4.786 1.00 81.12 96 ILE A O 1
ATOM 758 N N . LEU A 1 9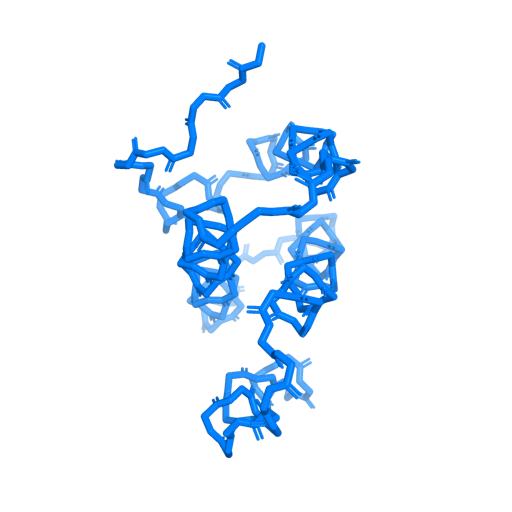7 ? -5.414 -0.651 -6.522 1.00 80.81 97 LEU A N 1
ATOM 759 C CA . LEU A 1 97 ? -5.890 0.639 -6.034 1.00 80.81 97 LEU A CA 1
ATOM 760 C C . LEU A 1 97 ? -7.418 0.717 -5.935 1.00 80.81 97 LEU A C 1
ATOM 762 O O . LEU A 1 97 ? -7.941 1.400 -5.062 1.00 80.81 97 LEU A O 1
ATOM 766 N N . PHE A 1 98 ? -8.140 -0.031 -6.771 1.00 80.81 98 PHE A N 1
ATOM 767 C CA . PHE A 1 98 ? -9.603 -0.062 -6.766 1.00 80.81 98 PHE A CA 1
ATOM 768 C C . PHE A 1 98 ? -10.214 -0.381 -5.389 1.00 80.81 98 PHE A C 1
ATOM 770 O O . PHE A 1 98 ? -11.285 0.122 -5.065 1.00 80.81 98 PHE A O 1
ATOM 777 N N . ILE A 1 99 ? -9.541 -1.185 -4.558 1.00 77.25 99 ILE A N 1
ATOM 778 C CA . ILE A 1 99 ? -10.038 -1.550 -3.221 1.00 77.25 99 ILE A CA 1
ATOM 779 C C . ILE A 1 99 ? -10.042 -0.349 -2.265 1.00 77.25 99 ILE A C 1
ATOM 781 O O . ILE A 1 99 ? -10.919 -0.270 -1.412 1.00 77.25 99 ILE A O 1
ATOM 785 N N . PHE A 1 100 ? -9.125 0.606 -2.432 1.00 74.25 100 PHE A N 1
ATOM 786 C CA . PHE A 1 100 ? -9.060 1.816 -1.606 1.00 74.25 100 PHE A CA 1
ATOM 787 C C . PHE A 1 100 ? -10.180 2.818 -1.911 1.00 74.25 100 PHE A C 1
ATOM 789 O O . PHE A 1 100 ? -10.452 3.699 -1.103 1.00 74.25 100 PHE A O 1
ATOM 796 N N . LEU A 1 101 ? -10.809 2.701 -3.083 1.00 70.69 101 LEU A N 1
ATOM 797 C CA . LEU A 1 101 ? -11.862 3.602 -3.557 1.00 70.69 101 LEU A CA 1
ATOM 798 C C . LEU A 1 101 ? -13.279 3.094 -3.236 1.00 70.69 101 LEU A C 1
ATOM 800 O O . LEU A 1 101 ? -14.254 3.709 -3.668 1.00 70.69 101 LEU A O 1
ATOM 804 N N . ARG A 1 102 ? -13.396 1.961 -2.536 1.00 65.25 102 ARG A N 1
ATOM 805 C CA . ARG A 1 102 ? -14.659 1.291 -2.212 1.00 65.25 102 ARG A CA 1
ATOM 806 C C . ARG A 1 102 ? -15.048 1.490 -0.753 1.00 65.25 102 ARG A C 1
ATOM 808 O O . ARG A 1 102 ? -16.268 1.645 -0.519 1.00 65.25 102 ARG A O 1
#

pLDDT: mean 85.06, std 9.9, range [57.72, 95.44]

Mean predicted aligned error: 5.4 Å

Nearest PDB structures (foldseek):
  3nzq-assembly1_A  TM=5.234E-01  e=1.111E+00  Escherichia coli K-12
  7pua-assembly1_DG  TM=5.507E-01  e=8.480E+00  Trypanosoma brucei brucei

Organism: Bos taurus (NCBI:txid9913)

Sequence (102 aa):
MRSFRGVNFGTLLSSPKETEELLPDLKEFLTKLPSCRSDSERRQTCDAILRACNQQLAVKLACPRHLGSLLELAELACEGYLMSTPQRPPLYLERILFIFLR

Secondary structure (DSSP, 8-state):
----TT--HHHHTTSHHHHHHHHHHHHHHHTSPP-HHHHHHHHHHHHHHHHHHHHHHHTT---HHHHHHHHHHHHHHHHHHHHT--S---HHHHHHHGGGG-

Solvent-accessible surface area (backbone atoms only — not comparable to full-atom values): 5830 Å² total; per-residue (Å²): 135,83,78,73,78,89,62,60,42,60,67,44,56,70,36,54,66,53,34,56,62,43,48,64,55,49,53,60,60,61,72,51,82,83,43,83,68,54,22,54,53,43,28,53,50,18,50,48,45,40,54,24,40,48,54,46,60,73,66,69,74,62,52,74,68,36,43,52,40,43,51,54,48,35,52,54,23,47,54,42,26,50,75,43,38,88,64,74,81,52,73,63,57,57,63,59,52,53,64,80,79,108

Foldseek 3Di:
DDDLPPDQLLVQLLDLVSLQVVLVVLVVLLPDDDDLVSLVVLLVSLVNLLVSLLVNVVVVPDDPSSVVSSVSSNVSSLVSNCVSCVDDDPVVVVVSCVSVVD